Protein AF-A0A940KZJ2-F1 (afdb_monomer_lite)

Foldseek 3Di:
DPDQDQDPNDTPPLLVVLLVQQLVVLVVVCVVCVVVVNNVVQPVVVPSSVVSSVVSSVVCCCVPPVD

Secondary structure (DSSP, 8-state):
-----EETTEETTHHHHHHHHHHHHHHHHHHHHHHTT-GGGG-SHHHHHHHHHHHHHHHHHHHHH--

Sequence (67 aa):
MAPSIVLFGAGFPDWLFCMAGGVIATVAVHLSLAANKRVAVLEPLPLSYPALTAIFAVLIWLLVFHQ

Structure (mmCIF, N/CA/C/O backbone):
data_AF-A0A940KZJ2-F1
#
_entry.id   AF-A0A940KZJ2-F1
#
loop_
_atom_site.group_PDB
_atom_site.id
_atom_site.type_symbol
_atom_site.label_atom_id
_atom_site.label_alt_id
_atom_site.label_comp_id
_atom_site.label_asym_id
_atom_site.label_entity_id
_atom_site.label_seq_id
_atom_site.pdbx_PDB_ins_code
_atom_site.Cartn_x
_atom_site.Cartn_y
_atom_site.Cartn_z
_atom_site.occupancy
_atom_site.B_iso_or_equiv
_atom_site.auth_seq_id
_atom_site.auth_comp_id
_atom_site.auth_asym_id
_atom_site.auth_atom_id
_atom_site.pdbx_PDB_model_num
ATOM 1 N N . MET A 1 1 ? 11.256 -4.519 -27.532 1.00 42.47 1 MET A N 1
ATOM 2 C CA . MET A 1 1 ? 12.160 -4.312 -26.383 1.00 42.47 1 MET A CA 1
ATOM 3 C C . MET A 1 1 ? 12.001 -2.862 -25.963 1.00 42.47 1 MET A C 1
ATOM 5 O O . MET A 1 1 ? 12.488 -1.988 -26.666 1.00 42.47 1 MET A O 1
ATOM 9 N N . ALA A 1 2 ? 11.205 -2.592 -24.929 1.00 51.84 2 ALA A N 1
ATOM 10 C CA . ALA A 1 2 ? 11.155 -1.252 -24.352 1.00 51.84 2 ALA A CA 1
ATOM 11 C C . ALA A 1 2 ? 12.414 -1.086 -23.484 1.00 51.84 2 ALA A C 1
ATOM 13 O O . ALA A 1 2 ? 12.715 -2.006 -22.721 1.00 51.84 2 ALA A O 1
ATOM 14 N N . PRO A 1 3 ? 13.190 -0.001 -23.626 1.00 55.84 3 PRO A N 1
ATOM 15 C CA . PRO A 1 3 ? 14.400 0.179 -22.838 1.00 55.84 3 PRO A CA 1
ATOM 16 C C . PRO A 1 3 ? 14.020 0.319 -21.361 1.00 55.84 3 PRO A C 1
ATOM 18 O O . PRO A 1 3 ? 13.257 1.212 -20.994 1.00 55.84 3 PRO A O 1
ATOM 21 N N . SER A 1 4 ? 14.545 -0.567 -20.514 1.00 59.00 4 SER A N 1
ATOM 22 C CA . SER A 1 4 ? 14.476 -0.407 -19.064 1.00 59.00 4 SER A CA 1
ATOM 23 C C . SER A 1 4 ? 15.380 0.763 -18.687 1.00 59.00 4 SER A C 1
ATOM 25 O O . SER A 1 4 ? 16.605 0.635 -18.634 1.00 59.00 4 SER A O 1
ATOM 27 N N . ILE A 1 5 ? 14.783 1.932 -18.489 1.00 67.25 5 ILE A N 1
ATOM 28 C CA . ILE A 1 5 ? 15.503 3.093 -17.977 1.00 67.25 5 ILE A CA 1
ATOM 29 C C . ILE A 1 5 ? 15.660 2.884 -16.477 1.00 67.25 5 ILE A C 1
ATOM 31 O O . ILE A 1 5 ? 14.676 2.781 -15.747 1.00 67.25 5 ILE A O 1
ATOM 35 N N . VAL A 1 6 ? 16.909 2.784 -16.034 1.00 65.31 6 VAL A N 1
ATOM 36 C CA . VAL A 1 6 ? 17.243 2.670 -14.619 1.00 65.31 6 VAL A CA 1
ATOM 37 C C . VAL A 1 6 ? 17.092 4.057 -13.994 1.00 65.31 6 VAL A C 1
ATOM 39 O O . VAL A 1 6 ? 17.938 4.929 -14.186 1.00 65.31 6 VAL A O 1
ATOM 42 N N . LEU A 1 7 ? 15.996 4.280 -13.273 1.00 59.97 7 LEU A N 1
ATOM 43 C CA . LEU A 1 7 ? 15.772 5.484 -12.473 1.00 59.97 7 LEU A CA 1
ATOM 44 C C . LEU A 1 7 ? 16.167 5.154 -11.033 1.00 59.97 7 LEU A C 1
ATOM 46 O O . LEU A 1 7 ? 15.600 4.255 -10.423 1.00 59.97 7 LEU A O 1
ATOM 50 N N . PHE A 1 8 ? 17.176 5.850 -10.501 1.00 59.47 8 PHE A N 1
ATOM 51 C CA . PHE A 1 8 ? 17.682 5.648 -9.132 1.00 59.47 8 PHE A CA 1
ATOM 52 C C . PHE A 1 8 ? 18.120 4.206 -8.796 1.00 59.47 8 PHE A C 1
ATOM 54 O O . PHE A 1 8 ? 18.069 3.796 -7.642 1.00 59.47 8 PHE A O 1
ATOM 61 N N . GLY A 1 9 ? 18.559 3.426 -9.790 1.00 57.50 9 GLY A N 1
ATOM 62 C CA . GLY A 1 9 ? 18.978 2.032 -9.587 1.00 57.50 9 GLY A CA 1
ATOM 63 C C . GLY A 1 9 ? 17.849 0.996 -9.682 1.00 57.50 9 GLY A C 1
ATOM 64 O O . GLY A 1 9 ? 18.147 -0.193 -9.637 1.00 57.50 9 GLY A O 1
ATOM 65 N N . ALA A 1 10 ? 16.592 1.418 -9.872 1.00 62.56 10 ALA A N 1
ATOM 66 C CA . ALA A 1 10 ? 15.445 0.542 -10.120 1.00 62.56 10 ALA A CA 1
ATOM 67 C C . ALA A 1 10 ? 15.027 0.580 -11.601 1.00 62.56 10 ALA A C 1
ATOM 69 O O . ALA A 1 10 ? 15.065 1.636 -12.244 1.00 62.56 10 ALA A O 1
ATOM 70 N N . GLY A 1 11 ? 14.651 -0.571 -12.163 1.00 68.00 11 GLY A N 1
ATOM 71 C CA . GLY A 1 11 ? 14.243 -0.685 -13.560 1.00 68.00 11 GLY A CA 1
ATOM 72 C C . GLY A 1 11 ? 12.854 -0.091 -13.775 1.00 68.00 11 GLY A C 1
ATOM 73 O O . GLY A 1 11 ? 11.872 -0.476 -13.152 1.00 68.00 11 GLY A O 1
ATOM 74 N N . PHE A 1 12 ? 12.699 0.873 -14.676 1.00 63.94 12 PHE A N 1
ATOM 75 C CA . PHE A 1 12 ? 11.350 1.218 -15.116 1.00 63.94 12 PHE A CA 1
ATOM 76 C C . PHE A 1 12 ? 10.752 0.026 -15.892 1.00 63.94 12 PHE A C 1
ATOM 78 O O . PHE A 1 12 ? 11.425 -0.442 -16.819 1.00 63.94 12 PHE A O 1
ATOM 85 N N . PRO A 1 13 ? 9.519 -0.460 -15.606 1.00 72.75 13 PRO A N 1
ATOM 86 C CA . PRO A 1 13 ? 8.482 0.036 -14.676 1.00 72.75 13 PRO A CA 1
ATOM 87 C C . PRO A 1 13 ? 8.263 -0.792 -13.379 1.00 72.75 13 PRO A C 1
ATOM 89 O O . PRO A 1 13 ? 7.234 -0.613 -12.724 1.00 72.75 13 PRO A O 1
ATOM 92 N N . ASP A 1 14 ? 9.158 -1.714 -13.007 1.00 78.00 14 ASP A N 1
ATOM 93 C CA . ASP A 1 14 ? 8.916 -2.708 -11.940 1.00 78.00 14 ASP A CA 1
ATOM 94 C C . ASP A 1 14 ? 8.559 -2.088 -10.575 1.00 78.00 14 ASP A C 1
ATOM 96 O O . ASP A 1 14 ? 7.507 -2.390 -10.003 1.00 78.00 14 ASP A O 1
ATOM 100 N N . TRP A 1 15 ? 9.368 -1.151 -10.092 1.00 80.19 15 TRP A N 1
ATOM 101 C CA . TRP A 1 15 ? 9.142 -0.396 -8.859 1.00 80.19 15 TRP A CA 1
ATOM 102 C C . TRP A 1 15 ? 7.803 0.354 -8.831 1.00 80.19 15 TRP A C 1
ATOM 104 O O . TRP A 1 15 ? 7.187 0.468 -7.772 1.00 80.19 15 TRP A O 1
ATOM 114 N N . LEU A 1 16 ? 7.321 0.832 -9.983 1.00 84.81 16 LEU A N 1
ATOM 115 C CA . LEU A 1 16 ? 6.061 1.569 -10.094 1.00 84.81 16 LEU A CA 1
ATOM 116 C C . LEU A 1 16 ? 4.867 0.625 -9.918 1.00 84.81 16 LEU A C 1
ATOM 118 O O . LEU A 1 16 ? 3.926 0.949 -9.191 1.00 84.81 16 LEU A O 1
ATOM 122 N N . PHE A 1 17 ? 4.944 -0.578 -10.495 1.00 86.56 17 PHE A N 1
ATOM 123 C CA . PHE A 1 17 ? 3.965 -1.636 -10.248 1.00 86.56 17 PHE A CA 1
ATOM 124 C C . PHE A 1 17 ? 4.000 -2.127 -8.797 1.00 86.56 17 PHE A C 1
ATOM 126 O O . PHE A 1 17 ? 2.941 -2.311 -8.195 1.00 86.56 17 PHE A O 1
ATOM 133 N N . CYS A 1 18 ? 5.191 -2.274 -8.208 1.00 89.31 18 CYS A N 1
ATOM 134 C CA . CYS A 1 18 ? 5.338 -2.676 -6.807 1.00 89.31 18 CYS A CA 1
ATOM 135 C C . CYS A 1 18 ? 4.744 -1.630 -5.854 1.00 89.31 18 CYS A C 1
ATOM 137 O O . CYS A 1 18 ? 3.993 -1.985 -4.948 1.00 89.31 18 CYS A O 1
ATOM 139 N N . MET A 1 19 ? 5.007 -0.341 -6.087 1.00 89.75 19 MET A N 1
ATOM 140 C CA . MET A 1 19 ? 4.418 0.754 -5.311 1.00 89.75 19 MET A CA 1
ATOM 141 C C . MET A 1 19 ? 2.898 0.813 -5.464 1.00 89.75 19 MET A C 1
ATOM 143 O O . MET A 1 19 ? 2.190 0.896 -4.463 1.00 89.75 19 MET A O 1
ATOM 147 N N . ALA A 1 20 ? 2.379 0.731 -6.693 1.00 93.38 20 ALA A N 1
ATOM 148 C CA . ALA A 1 20 ? 0.938 0.741 -6.936 1.00 93.38 20 ALA A CA 1
ATOM 149 C C . ALA A 1 20 ? 0.242 -0.437 -6.236 1.00 93.38 20 ALA A C 1
ATOM 151 O O . ALA A 1 20 ? -0.748 -0.241 -5.530 1.00 93.38 20 ALA A O 1
ATOM 152 N N . GLY A 1 21 ? 0.796 -1.646 -6.362 1.00 92.94 21 GLY A N 1
ATOM 153 C CA . GLY A 1 21 ? 0.300 -2.826 -5.657 1.00 92.94 21 GLY A CA 1
ATOM 154 C C . GLY A 1 21 ? 0.388 -2.681 -4.136 1.00 92.94 21 GLY A C 1
ATOM 155 O O . GLY A 1 21 ? -0.567 -3.011 -3.434 1.00 92.94 21 GLY A O 1
ATOM 156 N N . GLY A 1 22 ? 1.482 -2.108 -3.628 1.00 94.38 22 GLY A N 1
ATOM 157 C CA . GLY A 1 22 ? 1.659 -1.824 -2.207 1.00 94.38 22 GLY A CA 1
ATOM 158 C C . GLY A 1 22 ? 0.615 -0.855 -1.655 1.00 94.38 22 GLY A C 1
ATOM 159 O O . GLY A 1 22 ? 0.050 -1.101 -0.591 1.00 94.38 22 GLY A O 1
ATOM 160 N N . VAL A 1 23 ? 0.287 0.206 -2.399 1.00 95.75 23 VAL A N 1
ATOM 161 C CA . VAL A 1 23 ? -0.775 1.156 -2.029 1.00 95.75 23 VAL A CA 1
ATOM 162 C C . VAL A 1 23 ? -2.140 0.471 -2.030 1.00 95.75 23 VAL A C 1
ATOM 164 O O . VAL A 1 23 ? -2.893 0.621 -1.068 1.00 95.75 23 VAL A O 1
ATOM 167 N N . ILE A 1 24 ? -2.457 -0.314 -3.066 1.00 96.81 24 ILE A N 1
ATOM 168 C CA . ILE A 1 24 ? -3.731 -1.046 -3.159 1.00 96.81 24 ILE A CA 1
ATOM 169 C C . ILE A 1 24 ? -3.891 -2.004 -1.969 1.00 96.81 24 ILE A C 1
ATOM 171 O O . ILE A 1 24 ? -4.952 -2.030 -1.339 1.00 96.81 24 ILE A O 1
ATOM 175 N N . ALA A 1 25 ? -2.837 -2.741 -1.611 1.00 94.25 25 ALA A N 1
ATOM 176 C CA . ALA A 1 25 ? -2.840 -3.636 -0.457 1.00 94.25 25 ALA A CA 1
ATOM 177 C C . ALA A 1 25 ? -3.027 -2.873 0.866 1.00 94.25 25 ALA A C 1
ATOM 179 O O . ALA A 1 25 ? -3.867 -3.254 1.684 1.00 94.25 25 ALA A O 1
ATOM 180 N N . THR A 1 26 ? -2.325 -1.752 1.056 1.00 95.56 26 THR A N 1
ATOM 181 C CA . THR A 1 26 ? -2.500 -0.882 2.230 1.00 95.56 26 THR A CA 1
ATOM 182 C C . THR A 1 26 ? -3.934 -0.358 2.344 1.00 95.56 26 THR A C 1
ATOM 184 O O . THR A 1 26 ? -4.502 -0.366 3.438 1.00 95.56 26 THR A O 1
ATOM 187 N N . VAL A 1 27 ? -4.555 0.049 1.232 1.00 95.12 27 VAL A N 1
ATOM 188 C CA . VAL A 1 27 ? -5.964 0.477 1.205 1.00 95.12 27 VAL A CA 1
ATOM 189 C C . VAL A 1 27 ? -6.889 -0.680 1.581 1.00 95.12 27 VAL A C 1
ATOM 191 O O . VAL A 1 27 ? -7.780 -0.495 2.408 1.00 95.12 27 VAL A O 1
ATOM 194 N N . ALA A 1 28 ? -6.667 -1.885 1.052 1.00 95.69 28 ALA A N 1
ATOM 195 C CA . ALA A 1 28 ? -7.464 -3.059 1.406 1.00 95.69 28 ALA A CA 1
ATOM 196 C C . ALA A 1 28 ? -7.373 -3.394 2.908 1.00 95.69 28 ALA A C 1
ATOM 198 O O . ALA A 1 28 ? -8.395 -3.671 3.546 1.00 95.69 28 ALA A O 1
ATOM 199 N N . VAL A 1 29 ? -6.175 -3.302 3.497 1.00 93.75 29 VAL A N 1
ATOM 200 C CA . VAL A 1 29 ? -5.964 -3.455 4.947 1.00 93.75 29 VAL A CA 1
ATOM 201 C C . VAL A 1 29 ? -6.711 -2.369 5.715 1.00 93.75 29 VAL A C 1
ATOM 203 O O . VAL A 1 29 ? -7.445 -2.680 6.654 1.00 93.75 29 VAL A O 1
ATOM 206 N N . HIS A 1 30 ? -6.587 -1.108 5.297 1.00 93.19 30 HIS A N 1
ATOM 207 C CA . HIS A 1 30 ? -7.287 0.001 5.934 1.00 93.19 30 HIS A CA 1
ATOM 208 C C . HIS A 1 30 ? -8.805 -0.203 5.931 1.00 93.19 30 HIS A C 1
ATOM 210 O O . HIS A 1 30 ? -9.431 -0.107 6.984 1.00 93.19 30 HIS A O 1
ATOM 216 N N . LEU A 1 31 ? -9.391 -0.548 4.780 1.00 94.19 31 LEU A N 1
ATOM 217 C CA . LEU A 1 31 ? -10.826 -0.811 4.648 1.00 94.19 31 LEU A CA 1
ATOM 218 C C . LEU A 1 31 ? -11.271 -1.990 5.524 1.00 94.19 31 LEU A C 1
ATOM 220 O O . LEU A 1 31 ? -12.306 -1.912 6.186 1.00 94.19 31 LEU A O 1
ATOM 224 N N . SER A 1 32 ? -10.465 -3.051 5.594 1.00 92.56 32 SER A N 1
ATOM 225 C CA . SER A 1 32 ? -10.737 -4.215 6.446 1.00 92.56 32 SER A CA 1
ATOM 226 C C . SER A 1 32 ? -10.716 -3.861 7.938 1.00 92.56 32 SER A C 1
ATOM 228 O O . SER A 1 32 ? -11.529 -4.366 8.718 1.00 92.56 32 SER A O 1
ATOM 230 N N . LEU A 1 33 ? -9.817 -2.968 8.363 1.00 91.50 33 LEU A N 1
ATOM 231 C CA . LEU A 1 33 ? -9.763 -2.495 9.748 1.00 91.50 33 LEU A CA 1
ATOM 232 C C . LEU A 1 33 ? -10.843 -1.452 10.049 1.00 91.50 33 LEU A C 1
ATOM 234 O O . LEU A 1 33 ? -11.385 -1.453 11.156 1.00 91.50 33 LEU A O 1
ATOM 238 N N . ALA A 1 34 ? -11.206 -0.621 9.072 1.00 90.25 34 ALA A N 1
ATOM 239 C CA . ALA A 1 34 ? -12.329 0.309 9.146 1.00 90.25 34 ALA A CA 1
ATOM 240 C C . ALA A 1 34 ? -13.656 -0.426 9.335 1.00 90.25 34 ALA A C 1
ATOM 242 O O . ALA A 1 34 ? -14.406 -0.090 10.254 1.00 90.25 34 ALA A O 1
ATOM 243 N N . ALA A 1 35 ? -13.890 -1.494 8.570 1.00 91.81 35 ALA A N 1
ATOM 244 C CA . ALA A 1 35 ? -15.063 -2.352 8.728 1.00 91.81 35 ALA A CA 1
ATOM 245 C C . ALA A 1 35 ? -15.169 -2.950 10.145 1.00 91.81 35 ALA A C 1
ATOM 247 O O . ALA A 1 35 ? -16.263 -3.085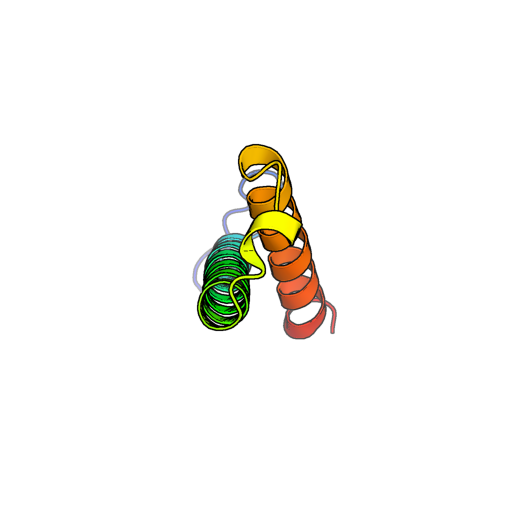 10.686 1.00 91.81 35 ALA A O 1
ATOM 248 N N . ASN A 1 36 ? -14.030 -3.234 10.783 1.00 91.00 36 ASN A N 1
ATOM 249 C CA . ASN A 1 36 ? -13.958 -3.789 12.136 1.00 91.00 36 ASN A CA 1
ATOM 250 C C . ASN A 1 36 ? -13.817 -2.732 13.251 1.00 91.00 36 ASN A C 1
ATOM 252 O O . ASN A 1 36 ? -13.594 -3.103 14.404 1.00 91.00 36 ASN A O 1
ATOM 256 N N . LYS A 1 37 ? -13.907 -1.428 12.938 1.00 88.19 37 LYS A N 1
ATOM 257 C CA . LYS A 1 37 ? -13.663 -0.309 13.875 1.00 88.19 37 LYS A CA 1
ATOM 258 C C . LYS A 1 37 ? -12.306 -0.378 14.601 1.00 88.19 37 LYS A C 1
ATOM 260 O O . LYS A 1 37 ? -12.162 0.139 15.705 1.00 88.19 37 LYS A O 1
ATOM 265 N N . ARG A 1 38 ? -11.292 -0.996 13.983 1.00 90.12 38 ARG A N 1
ATOM 266 C CA . ARG A 1 38 ? -9.929 -1.146 14.535 1.00 90.12 38 ARG A CA 1
ATOM 267 C C . ARG A 1 38 ? -8.899 -0.223 13.882 1.00 90.12 38 ARG A C 1
ATOM 269 O O . ARG A 1 38 ? -7.706 -0.477 13.981 1.00 90.12 38 ARG A O 1
ATOM 276 N N . VAL A 1 39 ? -9.328 0.854 13.223 1.00 85.94 39 VAL A N 1
ATOM 277 C CA . VAL A 1 39 ? -8.413 1.808 12.559 1.00 85.94 39 VAL A CA 1
ATOM 278 C C . VAL A 1 39 ? -7.438 2.453 13.544 1.00 85.94 39 VAL A C 1
ATOM 280 O O . VAL A 1 39 ? -6.319 2.755 13.153 1.00 85.94 39 VAL A O 1
ATOM 283 N N . ALA A 1 40 ? -7.810 2.569 14.824 1.00 87.25 40 ALA A N 1
ATOM 284 C CA . ALA A 1 40 ? -6.925 3.048 15.890 1.00 87.25 40 ALA A CA 1
ATOM 285 C C . ALA A 1 40 ? -5.619 2.232 16.018 1.00 87.25 40 ALA A C 1
ATOM 287 O O . ALA A 1 40 ? -4.612 2.745 16.485 1.00 87.25 40 ALA A O 1
ATOM 288 N N . VAL A 1 41 ? -5.596 0.975 15.552 1.00 87.12 41 VAL A N 1
ATOM 289 C CA . VAL A 1 41 ? -4.373 0.150 15.512 1.00 87.12 41 VAL A CA 1
ATOM 290 C C . VAL A 1 41 ? -3.339 0.703 14.515 1.00 87.12 41 VAL A C 1
ATOM 292 O O . VAL A 1 41 ? -2.156 0.407 14.641 1.00 87.12 41 VAL A O 1
ATOM 295 N N . LEU A 1 42 ? -3.758 1.515 13.537 1.00 83.94 42 LEU A N 1
ATOM 296 C CA . LEU A 1 42 ? -2.871 2.163 12.563 1.00 83.94 42 LEU A CA 1
ATOM 297 C C . LEU A 1 42 ? -2.358 3.531 13.035 1.00 83.94 42 LEU A C 1
ATOM 299 O O . LEU A 1 42 ? -1.651 4.198 12.278 1.00 83.94 42 LEU A O 1
ATOM 303 N N . GLU A 1 43 ? -2.680 3.982 14.247 1.00 87.56 43 GLU A N 1
ATOM 304 C CA . GLU A 1 43 ? -2.147 5.245 14.759 1.00 87.56 43 GLU A CA 1
ATOM 305 C C . GLU A 1 43 ? -0.679 5.083 15.196 1.00 87.56 43 GLU A C 1
ATOM 307 O O . GLU A 1 43 ? -0.364 4.133 15.912 1.00 87.56 43 GLU A O 1
ATOM 312 N N . PRO A 1 44 ? 0.241 5.982 14.787 1.00 89.19 44 PRO A N 1
ATOM 313 C CA . PRO A 1 44 ? 0.030 7.192 13.988 1.00 89.19 44 PRO A CA 1
ATOM 314 C C . PRO A 1 44 ? -0.051 6.918 12.472 1.00 89.19 44 PRO A C 1
ATOM 316 O O . PRO A 1 44 ? 0.892 6.426 11.848 1.00 89.19 44 PRO A O 1
ATOM 319 N N . LEU A 1 45 ? -1.162 7.342 11.855 1.00 85.56 45 LEU A N 1
ATOM 320 C CA . LEU A 1 45 ? -1.460 7.148 10.426 1.00 85.56 45 LEU A CA 1
ATOM 321 C C . LEU A 1 45 ? -0.324 7.581 9.471 1.00 85.56 45 LEU A C 1
ATOM 323 O O . LEU A 1 45 ? -0.034 6.825 8.539 1.00 85.56 45 LEU A O 1
ATOM 327 N N . PRO A 1 46 ? 0.348 8.738 9.673 1.00 87.31 46 PRO A N 1
ATOM 328 C CA . PRO A 1 46 ? 1.402 9.198 8.768 1.00 87.31 46 PRO A CA 1
ATOM 329 C C . PRO A 1 46 ? 2.604 8.258 8.684 1.00 87.31 46 PRO A C 1
ATOM 331 O O . PRO A 1 46 ? 3.336 8.322 7.705 1.00 87.31 46 PRO A O 1
ATOM 334 N N . LEU A 1 47 ? 2.815 7.404 9.690 1.00 90.94 47 LEU A N 1
ATOM 335 C CA . LEU A 1 47 ? 3.909 6.435 9.714 1.00 90.94 47 LEU A CA 1
ATOM 336 C C . LEU A 1 47 ? 3.439 5.049 9.264 1.00 90.94 47 LEU A C 1
ATOM 338 O O . LEU A 1 47 ? 4.112 4.391 8.472 1.00 90.94 47 LEU A O 1
ATOM 342 N N . SER A 1 48 ? 2.262 4.621 9.722 1.00 91.94 48 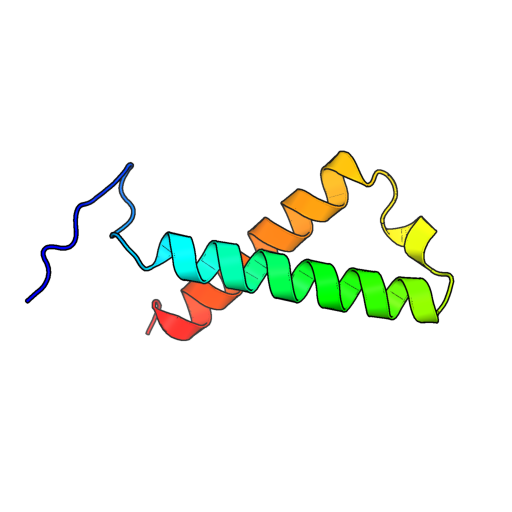SER A N 1
ATOM 343 C CA . SER A 1 48 ? 1.747 3.276 9.455 1.00 91.94 48 SER A CA 1
ATOM 344 C C . SER A 1 48 ? 1.439 3.036 7.978 1.00 91.94 48 SER A C 1
ATOM 346 O O . SER A 1 48 ? 1.768 1.974 7.454 1.00 91.94 48 SER A O 1
ATOM 348 N N . TYR A 1 49 ? 0.847 4.007 7.274 1.00 91.19 49 TYR A N 1
ATOM 349 C CA . TYR A 1 49 ? 0.529 3.849 5.849 1.00 91.19 49 TYR A CA 1
ATOM 350 C C . TYR A 1 49 ? 1.754 3.736 4.935 1.00 91.19 49 TYR A C 1
ATOM 352 O O . TYR A 1 49 ? 1.772 2.807 4.119 1.00 91.19 49 TYR A O 1
ATOM 360 N N . PRO A 1 50 ? 2.776 4.614 5.018 1.00 91.94 50 PRO A N 1
ATOM 361 C CA . PRO A 1 50 ? 3.972 4.434 4.203 1.00 91.94 50 PRO A CA 1
ATOM 362 C C . PRO A 1 50 ? 4.747 3.176 4.603 1.00 91.94 50 PRO A C 1
ATOM 364 O O . PRO A 1 50 ? 5.267 2.506 3.716 1.00 91.94 50 PRO A O 1
ATOM 367 N N . ALA A 1 51 ? 4.767 2.794 5.887 1.00 93.75 51 ALA A N 1
ATOM 368 C CA . ALA A 1 51 ? 5.395 1.546 6.323 1.00 93.75 51 ALA A CA 1
ATOM 369 C C . ALA A 1 51 ? 4.707 0.308 5.721 1.00 93.75 51 ALA A C 1
ATOM 371 O O . ALA A 1 51 ? 5.378 -0.539 5.135 1.00 93.75 51 ALA A O 1
ATOM 372 N N . LEU A 1 52 ? 3.373 0.226 5.795 1.00 94.06 52 LEU A N 1
ATOM 373 C CA . LEU A 1 52 ? 2.594 -0.850 5.169 1.00 94.06 52 LEU A CA 1
ATOM 374 C C . LEU A 1 52 ? 2.813 -0.888 3.656 1.00 94.06 52 LEU A C 1
ATOM 376 O O . LEU A 1 52 ? 3.069 -1.950 3.093 1.00 94.06 52 LEU A O 1
ATOM 380 N N . THR A 1 53 ? 2.787 0.278 3.012 1.00 95.44 53 THR A N 1
ATOM 381 C CA . THR A 1 53 ? 2.997 0.397 1.565 1.00 95.44 53 THR A CA 1
ATOM 382 C C . THR A 1 53 ? 4.384 -0.095 1.168 1.00 95.44 53 THR A C 1
ATOM 384 O O . THR A 1 53 ? 4.497 -0.860 0.214 1.00 95.44 53 THR A O 1
ATOM 387 N N . ALA A 1 54 ? 5.427 0.278 1.915 1.00 93.88 54 ALA A N 1
ATOM 388 C CA . ALA A 1 54 ? 6.790 -0.181 1.676 1.0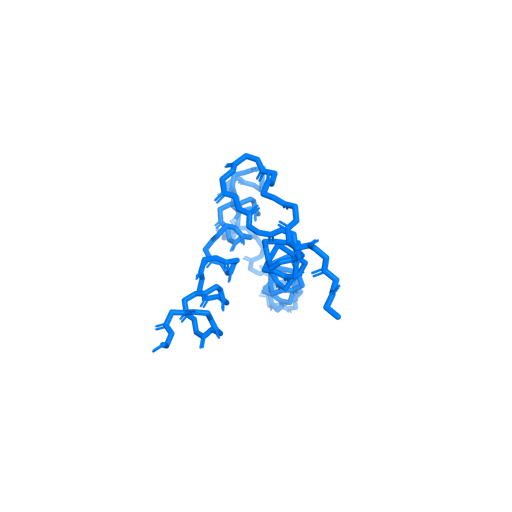0 93.88 54 ALA A CA 1
ATOM 389 C C . ALA A 1 54 ? 6.926 -1.697 1.876 1.00 93.88 54 ALA A C 1
ATOM 391 O O . ALA A 1 54 ? 7.505 -2.369 1.026 1.00 93.88 54 ALA A O 1
ATOM 392 N N . ILE A 1 55 ? 6.347 -2.250 2.949 1.00 94.94 55 ILE A N 1
ATOM 393 C CA . ILE A 1 55 ? 6.348 -3.698 3.206 1.00 94.94 55 ILE A CA 1
ATOM 394 C C . ILE A 1 55 ? 5.676 -4.442 2.051 1.00 94.94 55 ILE A C 1
ATOM 396 O O . ILE A 1 55 ? 6.260 -5.374 1.503 1.00 94.94 55 ILE A O 1
ATOM 400 N N . PHE A 1 56 ? 4.480 -4.020 1.635 1.00 95.31 56 PHE A N 1
ATOM 401 C CA . PHE A 1 56 ? 3.781 -4.672 0.531 1.00 95.31 56 PHE A CA 1
ATOM 402 C C . PHE A 1 56 ? 4.508 -4.512 -0.802 1.00 95.31 56 PHE A C 1
ATOM 404 O O . PHE A 1 56 ? 4.602 -5.483 -1.546 1.00 95.31 56 PHE A O 1
ATOM 411 N N . ALA A 1 57 ? 5.065 -3.335 -1.092 1.00 92.81 57 ALA A N 1
ATOM 412 C CA . ALA A 1 57 ? 5.842 -3.117 -2.307 1.00 92.81 57 ALA A CA 1
ATOM 413 C C . ALA A 1 57 ? 7.069 -4.042 -2.364 1.00 92.81 57 ALA A C 1
ATOM 415 O O . ALA A 1 57 ? 7.311 -4.665 -3.395 1.00 92.81 57 ALA A O 1
ATOM 416 N N . VAL A 1 58 ? 7.797 -4.195 -1.252 1.00 91.19 58 VAL A N 1
ATOM 417 C CA . VAL A 1 58 ? 8.946 -5.111 -1.161 1.00 91.19 58 VAL A CA 1
ATOM 418 C C . VAL A 1 58 ? 8.509 -6.571 -1.274 1.00 91.19 58 VAL A C 1
ATOM 420 O O . VAL A 1 58 ? 9.157 -7.340 -1.978 1.00 91.19 58 VAL A O 1
ATOM 423 N N . LEU A 1 59 ? 7.404 -6.968 -0.637 1.00 92.75 59 LEU A N 1
ATOM 424 C CA . LEU A 1 59 ? 6.875 -8.331 -0.750 1.00 92.75 59 LEU A CA 1
ATOM 425 C C . LEU A 1 59 ? 6.465 -8.664 -2.186 1.00 92.75 59 LEU A C 1
ATOM 427 O O . LEU A 1 59 ? 6.814 -9.728 -2.686 1.00 92.75 59 LEU A O 1
ATOM 431 N N . ILE A 1 60 ? 5.762 -7.753 -2.862 1.00 90.62 60 ILE A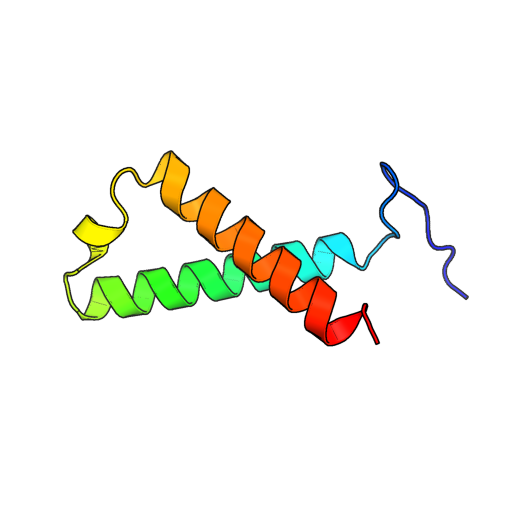 N 1
ATOM 432 C CA . ILE A 1 60 ? 5.387 -7.912 -4.272 1.00 90.62 60 ILE A CA 1
ATOM 433 C C . ILE A 1 60 ? 6.644 -8.019 -5.131 1.00 90.62 60 ILE A C 1
ATOM 435 O O . ILE A 1 60 ? 6.725 -8.897 -5.988 1.00 90.62 60 ILE A O 1
ATOM 439 N N . TRP A 1 61 ? 7.638 -7.169 -4.870 1.00 88.69 61 TRP A N 1
ATOM 440 C CA . TRP A 1 61 ? 8.897 -7.209 -5.595 1.00 88.69 61 TR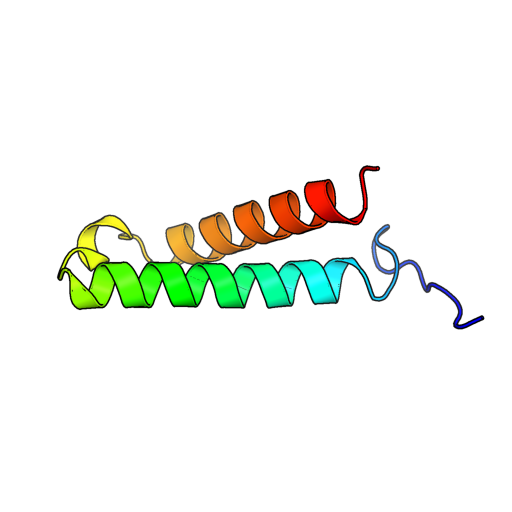P A CA 1
ATOM 441 C C . TRP A 1 61 ? 9.613 -8.557 -5.428 1.00 88.69 61 TRP A C 1
ATOM 443 O O . TRP A 1 61 ? 9.985 -9.180 -6.420 1.00 88.69 61 TRP A O 1
ATOM 453 N N . LEU A 1 62 ? 9.728 -9.058 -4.195 1.00 88.19 62 LEU A N 1
ATOM 454 C CA . LEU A 1 62 ? 10.335 -10.360 -3.908 1.00 88.19 62 LEU A CA 1
ATOM 455 C C . LEU A 1 62 ? 9.564 -11.519 -4.557 1.00 88.19 62 LEU A C 1
ATOM 457 O O . LEU A 1 62 ? 10.168 -12.418 -5.131 1.00 88.19 62 LEU A O 1
ATOM 461 N N . LEU A 1 63 ? 8.233 -11.508 -4.498 1.00 88.12 63 LEU A N 1
ATOM 462 C CA . LEU A 1 63 ? 7.420 -12.599 -5.041 1.00 88.12 63 LEU A CA 1
ATO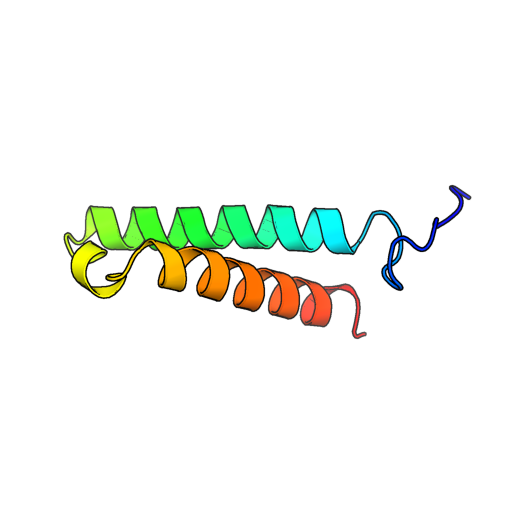M 463 C C . LEU A 1 63 ? 7.426 -12.652 -6.574 1.00 88.12 63 LEU A C 1
ATOM 465 O O . LEU A 1 63 ? 7.314 -13.736 -7.140 1.00 88.12 63 LEU A O 1
ATOM 469 N N . VAL A 1 64 ? 7.519 -11.499 -7.243 1.00 85.12 64 VAL A N 1
ATOM 470 C CA . VAL A 1 64 ? 7.386 -11.403 -8.707 1.00 85.12 64 VAL A CA 1
ATOM 471 C C . VAL A 1 64 ? 8.739 -11.354 -9.416 1.00 85.12 64 VAL A C 1
ATOM 473 O O . VAL A 1 64 ? 8.867 -11.911 -10.503 1.00 85.12 64 VAL A O 1
ATOM 476 N N . PHE A 1 65 ? 9.739 -10.691 -8.828 1.00 78.94 65 PHE A N 1
ATOM 477 C CA . PHE A 1 65 ? 11.015 -10.398 -9.492 1.00 78.94 65 PHE A CA 1
ATOM 478 C C . PHE A 1 65 ? 12.226 -11.105 -8.870 1.00 78.94 65 PHE A C 1
ATOM 480 O O . PHE A 1 65 ? 13.256 -11.190 -9.530 1.00 78.94 65 PHE A O 1
ATOM 487 N N . HIS A 1 66 ? 12.138 -11.610 -7.633 1.00 71.69 66 HIS A N 1
ATOM 488 C CA . HIS A 1 66 ? 13.231 -12.340 -6.968 1.00 71.69 66 HIS A CA 1
ATOM 489 C C . HIS A 1 66 ? 13.110 -13.870 -7.146 1.00 71.69 66 HIS A C 1
ATOM 491 O O . HIS A 1 66 ? 13.294 -14.642 -6.204 1.00 71.69 66 HIS A O 1
ATOM 497 N N . GLN A 1 67 ? 12.759 -14.308 -8.357 1.00 56.34 67 GLN A N 1
ATOM 498 C CA . GLN A 1 67 ? 12.845 -15.701 -8.822 1.00 56.34 67 GLN A CA 1
ATOM 499 C C . GLN A 1 67 ? 14.029 -15.831 -9.783 1.00 56.34 67 GLN A C 1
ATOM 501 O O . GLN A 1 67 ? 14.661 -16.908 -9.783 1.00 56.34 67 GLN A O 1
#

pLDDT: mean 83.83, std 13.37, range [42.47, 96.81]

Radius of gyration: 14.46 Å; chains: 1; bounding box: 34×25×42 Å